Protein AF-A0A914PJL4-F1 (afdb_monomer_lite)

Foldseek 3Di:
DDDDDDDDDDDDDDDDDDDDDDPDDDDDDDDDDDDPPPVVVVVVVVVPVPPPPPPPPPPDDDDPPDPCVPVDDCVVDDPVVVCVVCVQQQADPVDRVPRPGHDPVVVVVCCVVVPDPDDDDDDDDDPVNVVVVVCPPPVNVVVVVVVVVVVVVVVVVVD

Sequence (159 aa):
MSTSSSSSTSLSKSSSTSSTSILSQISDKEKRIPEKSNKLKDFLLCHKNKTDNYEKDIEKQEAPGRNLRNEISEHKWDAKKIASKFKESGINVENPMESNGLSESEAKNLLQKNGKNELPKAKEMSDLELFLRQFLNLLWVLLLVADGLSFIGYLSDTR

pLDDT: mean 70.77, std 24.86, range [28.91, 96.31]

Organism: NCBI:txid227884

Structure (mmCIF, N/CA/C/O backbone):
data_AF-A0A914PJL4-F1
#
_entry.id   AF-A0A914PJL4-F1
#
loop_
_atom_site.group_PDB
_atom_site.id
_atom_site.type_symbol
_atom_site.label_atom_id
_atom_site.label_alt_id
_atom_site.label_comp_id
_atom_site.label_asym_id
_atom_site.label_entity_id
_atom_site.label_seq_id
_atom_site.pdbx_PDB_ins_code
_atom_site.Cartn_x
_atom_site.Cartn_y
_atom_site.Cartn_z
_atom_site.occupancy
_atom_site.B_iso_or_equiv
_atom_site.auth_seq_id
_atom_site.auth_comp_id
_atom_site.auth_asym_id
_atom_site.auth_atom_id
_atom_site.pdbx_PDB_model_num
ATOM 1 N N . MET A 1 1 ? -15.841 49.954 54.177 1.00 47.28 1 MET A N 1
ATOM 2 C CA . MET A 1 1 ? -15.902 48.778 53.282 1.00 47.28 1 MET A CA 1
ATOM 3 C C . MET A 1 1 ? -17.206 48.064 53.573 1.00 47.28 1 MET A C 1
ATOM 5 O O . MET A 1 1 ? -17.377 47.711 54.727 1.00 47.28 1 MET A O 1
ATOM 9 N N . SER A 1 2 ? -18.116 48.005 52.591 1.00 38.12 2 SER A N 1
ATOM 10 C CA . SER A 1 2 ? -19.234 47.048 52.434 1.00 38.12 2 SER A CA 1
ATOM 11 C C . SER A 1 2 ? -20.139 47.548 51.298 1.00 38.12 2 SER A C 1
ATOM 13 O O . SER A 1 2 ? -21.018 48.378 51.504 1.00 38.12 2 SER A O 1
ATOM 15 N N . THR A 1 3 ? -19.852 47.096 50.080 1.00 48.34 3 THR A N 1
ATOM 16 C CA . THR A 1 3 ? -20.658 47.255 48.854 1.00 48.34 3 THR A CA 1
ATOM 17 C C . THR A 1 3 ? -21.809 46.233 48.891 1.00 48.34 3 THR A C 1
ATOM 19 O O . THR A 1 3 ? -21.565 45.082 49.242 1.00 48.34 3 THR A O 1
ATOM 22 N N . SER A 1 4 ? -23.084 46.646 48.799 1.00 39.06 4 SER A N 1
ATOM 23 C CA . SER A 1 4 ? -23.966 46.585 47.601 1.00 39.06 4 SER A CA 1
ATOM 24 C C . SER A 1 4 ? -23.864 45.270 46.802 1.00 39.06 4 SER A C 1
ATOM 26 O O . SER A 1 4 ? -22.760 44.831 46.519 1.00 39.06 4 SER A O 1
ATOM 28 N N . SER A 1 5 ? -24.884 44.607 46.261 1.00 39.41 5 SER A N 1
ATOM 29 C CA . SER A 1 5 ? -26.339 44.757 46.132 1.00 39.41 5 SER A CA 1
ATOM 30 C C . SER A 1 5 ? -26.754 43.666 45.122 1.00 39.41 5 SER A C 1
ATOM 32 O O . SER A 1 5 ? -26.034 43.450 44.152 1.00 39.41 5 SER A O 1
ATOM 34 N N . SER A 1 6 ? -27.879 42.997 45.371 1.00 34.84 6 SER A N 1
ATOM 35 C CA . SER A 1 6 ? -28.925 42.542 44.430 1.00 34.84 6 SER A CA 1
ATOM 36 C C . SER A 1 6 ? -28.582 42.288 42.946 1.00 34.84 6 SER A C 1
ATOM 38 O O . SER A 1 6 ? -28.137 43.204 42.260 1.00 34.84 6 SER A O 1
ATOM 40 N N . SER A 1 7 ? -29.023 41.152 42.380 1.00 36.25 7 SER A N 1
ATOM 41 C CA . SER A 1 7 ? -30.123 41.121 41.382 1.00 36.25 7 SER A CA 1
ATOM 42 C C . SER A 1 7 ? -30.349 39.740 40.754 1.00 36.25 7 SER A C 1
ATOM 44 O O . SER A 1 7 ? -29.431 39.028 40.363 1.00 36.25 7 SER A O 1
ATOM 46 N N . SER A 1 8 ? -31.631 39.414 40.651 1.00 34.84 8 SER A N 1
ATOM 47 C CA . SER A 1 8 ? -32.280 38.243 40.068 1.00 34.84 8 SER A CA 1
ATOM 48 C C . SER A 1 8 ? -32.959 38.597 38.741 1.00 34.84 8 SER A C 1
ATOM 50 O O . SER A 1 8 ? -33.585 39.653 38.676 1.00 34.84 8 SER A O 1
ATOM 52 N N . THR A 1 9 ? -32.948 37.709 37.741 1.00 34.09 9 THR A N 1
ATOM 53 C CA . THR A 1 9 ? -33.954 37.574 36.644 1.00 34.09 9 THR A CA 1
ATOM 54 C C . THR A 1 9 ? -33.545 36.323 35.841 1.00 34.09 9 THR A C 1
ATOM 56 O O . THR A 1 9 ? -32.381 36.221 35.482 1.00 34.09 9 THR A O 1
ATOM 59 N N . SER A 1 10 ? -34.270 35.212 35.657 1.00 32.41 10 SER A N 1
ATOM 60 C CA . SER A 1 10 ? -35.662 34.895 35.281 1.00 32.41 10 SER A CA 1
ATOM 61 C C . SER A 1 10 ? -36.117 35.446 33.921 1.00 32.41 10 SER A C 1
ATOM 63 O O . SER A 1 10 ? -36.091 36.650 33.716 1.00 32.41 10 SER A O 1
ATOM 65 N N . LEU A 1 11 ? -36.539 34.518 33.039 1.00 33.62 11 LEU A N 1
ATOM 66 C CA . LEU A 1 11 ? -37.595 34.542 31.991 1.00 33.62 11 LEU A CA 1
ATOM 67 C C . LEU A 1 11 ? -37.149 33.727 30.750 1.00 33.62 11 LEU A C 1
ATOM 69 O O . LEU A 1 11 ? -36.128 34.023 30.148 1.00 33.62 11 LEU A O 1
ATOM 73 N N . SER A 1 12 ? -37.726 32.546 30.472 1.00 32.03 12 SER A N 1
ATOM 74 C CA . SER A 1 12 ? -39.035 32.243 29.828 1.00 32.03 12 SER A CA 1
ATOM 75 C C . SER A 1 12 ? -38.923 32.142 28.290 1.00 32.03 12 SER A C 1
ATOM 77 O O . SER A 1 12 ? -38.611 33.126 27.639 1.00 32.03 12 SER A O 1
ATOM 79 N N . LYS A 1 13 ? -39.002 30.929 27.715 1.00 30.06 13 LYS A N 1
ATOM 80 C CA . LYS A 1 13 ? -40.190 30.252 27.116 1.00 30.06 13 LYS A CA 1
ATOM 81 C C . LYS A 1 13 ? -40.589 30.735 25.710 1.00 30.06 13 LYS A C 1
ATOM 83 O O . LYS A 1 13 ? -40.900 31.905 25.546 1.00 30.06 13 LYS A O 1
ATOM 88 N N . SER A 1 14 ? -40.729 29.764 24.791 1.00 32.66 14 SER A N 1
ATOM 89 C CA . SER A 1 14 ? -41.782 29.559 23.752 1.00 32.66 14 SER A CA 1
ATOM 90 C C . SER A 1 14 ? -41.157 28.915 22.490 1.00 32.66 14 SER A C 1
ATOM 92 O O . SER A 1 14 ? -40.199 29.440 21.944 1.00 32.66 14 SER A O 1
ATOM 94 N N . SER A 1 15 ? -41.410 27.627 22.196 1.00 28.91 15 SER A N 1
ATOM 95 C CA . SER A 1 15 ? -42.505 27.067 21.359 1.00 28.91 15 SER A CA 1
ATOM 96 C C . SER A 1 15 ? -42.481 27.603 19.915 1.00 28.91 15 SER A C 1
ATOM 98 O O . SER A 1 15 ? -42.590 28.801 19.721 1.00 28.91 15 SER A O 1
ATOM 100 N N . SER A 1 16 ? -42.426 26.813 18.840 1.00 32.91 16 SER A N 1
ATOM 101 C CA . SER A 1 16 ? -43.393 25.769 18.489 1.00 32.91 16 SER A CA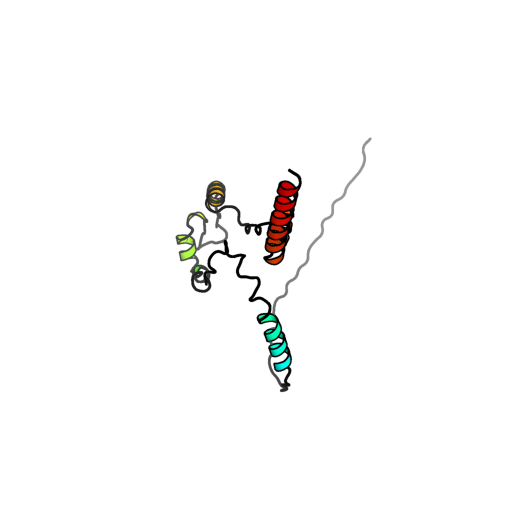 1
ATOM 102 C C . SER A 1 16 ? -43.032 25.099 17.144 1.00 32.91 16 SER A C 1
ATOM 104 O O . SER A 1 16 ? -42.509 25.728 16.233 1.00 32.91 16 SER A O 1
ATOM 106 N N . THR A 1 17 ? -43.311 23.796 17.094 1.00 30.03 17 THR A N 1
ATOM 107 C CA . THR A 1 17 ? -43.789 22.937 15.989 1.00 30.03 17 THR A CA 1
ATOM 108 C C . THR A 1 17 ? -44.067 23.547 14.602 1.00 30.03 17 THR A C 1
ATOM 110 O O . THR A 1 17 ? -44.810 24.521 14.511 1.00 30.03 17 THR A O 1
ATOM 113 N N . SER A 1 18 ? -43.698 22.838 13.520 1.00 29.16 18 SER A N 1
ATOM 114 C CA . SER A 1 18 ? -44.666 22.223 12.574 1.00 29.16 18 SER A CA 1
ATOM 115 C C . SER A 1 18 ? -43.994 21.482 11.410 1.00 29.16 18 SER A C 1
ATOM 117 O O . SER A 1 18 ? -42.928 21.850 10.928 1.00 29.16 18 SER A O 1
ATOM 119 N N . SER A 1 19 ? -44.662 20.413 10.991 1.00 32.16 19 SER A N 1
ATOM 120 C CA . SER A 1 19 ? -44.202 19.345 10.111 1.00 32.16 19 SER A CA 1
ATOM 121 C C . SER A 1 19 ? -44.732 19.478 8.675 1.00 32.16 19 SER A C 1
ATOM 123 O O . SER A 1 19 ? -45.813 20.012 8.458 1.00 32.16 19 SER A O 1
ATOM 125 N N . THR A 1 20 ? -44.041 18.788 7.756 1.00 33.03 20 THR A N 1
ATOM 126 C CA . THR A 1 20 ? -44.558 18.049 6.576 1.00 33.03 20 THR A CA 1
ATOM 127 C C . THR A 1 20 ? -45.148 18.763 5.348 1.00 33.03 20 THR A C 1
ATOM 129 O O . THR A 1 20 ? -45.939 19.690 5.430 1.00 33.03 20 THR A O 1
ATOM 132 N N . SER A 1 21 ? -44.873 18.110 4.207 1.00 32.16 21 SER A N 1
ATOM 133 C CA . SER A 1 21 ? -45.503 18.214 2.880 1.00 32.16 21 SER A CA 1
ATOM 134 C C . SER A 1 21 ? -44.972 19.342 1.993 1.00 32.16 21 SER A C 1
ATOM 136 O O . SER A 1 21 ? -45.266 20.492 2.272 1.00 32.16 21 SER A O 1
ATOM 138 N N . ILE A 1 22 ? -44.204 18.999 0.941 1.00 39.62 22 ILE A N 1
ATOM 139 C CA . ILE A 1 22 ? -44.590 19.150 -0.482 1.00 39.62 22 ILE A CA 1
ATOM 140 C C . ILE A 1 22 ? -43.778 18.121 -1.299 1.00 39.62 22 ILE A C 1
ATOM 142 O O . ILE A 1 22 ? -42.692 18.399 -1.800 1.00 39.62 22 ILE A O 1
ATOM 146 N N . LEU A 1 23 ? -44.316 16.905 -1.418 1.00 35.41 23 LEU A N 1
ATOM 147 C CA . LEU A 1 23 ? -44.009 15.966 -2.500 1.00 35.41 23 LEU A CA 1
ATOM 148 C C . LEU A 1 23 ? -45.307 15.775 -3.284 1.00 35.41 23 LEU A C 1
ATOM 150 O O . LEU A 1 23 ? -46.065 14.849 -3.026 1.00 35.41 23 LEU A O 1
ATOM 154 N N . SER A 1 24 ? -45.592 16.692 -4.198 1.00 39.53 24 SER A N 1
ATOM 155 C CA . SER A 1 24 ? -46.624 16.522 -5.221 1.00 39.53 24 SER A CA 1
ATOM 156 C C . SER A 1 24 ? -46.511 17.697 -6.174 1.00 39.53 24 SER A C 1
ATOM 158 O O . SER A 1 24 ? -46.985 18.762 -5.811 1.00 39.53 24 SER A O 1
ATOM 160 N N . GLN A 1 25 ? -45.841 17.520 -7.315 1.00 33.94 25 GLN A N 1
ATOM 161 C CA . GLN A 1 25 ? -46.183 18.092 -8.631 1.00 33.94 25 GLN A CA 1
ATOM 162 C C . GLN A 1 25 ? -45.277 17.418 -9.675 1.00 33.94 25 GLN A C 1
ATOM 164 O O . GLN A 1 25 ? -44.274 17.965 -10.122 1.00 33.94 25 GLN A O 1
ATOM 169 N N . ILE A 1 26 ? -45.618 16.174 -10.020 1.00 40.47 26 ILE A N 1
ATOM 170 C CA . ILE A 1 26 ? -45.222 15.551 -11.285 1.00 40.47 26 ILE A CA 1
ATOM 171 C C . ILE A 1 26 ? -46.516 15.404 -12.079 1.00 40.47 26 ILE A C 1
ATOM 173 O O . ILE A 1 26 ? -47.395 14.667 -11.645 1.00 40.47 26 ILE A O 1
ATOM 177 N N . SER A 1 27 ? -46.616 16.129 -13.193 1.00 29.55 27 SER A N 1
ATOM 178 C CA . SER A 1 27 ? -47.233 15.740 -14.474 1.00 29.55 27 SER A CA 1
ATOM 179 C C . SER A 1 27 ? -47.819 16.980 -15.148 1.00 29.55 27 SER A C 1
ATOM 181 O O . SER A 1 27 ? -48.837 17.496 -14.706 1.00 29.55 27 SER A O 1
ATOM 183 N N . ASP A 1 28 ? -47.152 17.485 -16.190 1.00 33.59 28 ASP A N 1
ATOM 184 C CA . ASP A 1 28 ? -47.731 17.530 -17.539 1.00 33.59 28 ASP A CA 1
ATOM 185 C C . ASP A 1 28 ? -46.847 18.304 -18.537 1.00 33.59 28 ASP A C 1
ATOM 187 O O . ASP A 1 28 ? -46.505 19.462 -18.333 1.00 33.59 28 ASP A O 1
ATOM 191 N N . LYS A 1 29 ? -46.580 17.624 -19.663 1.00 34.72 29 LYS A N 1
ATOM 192 C CA . LYS A 1 29 ? -46.343 18.139 -21.029 1.00 34.72 29 LYS A CA 1
ATOM 193 C C . LYS A 1 29 ? -45.074 18.955 -21.330 1.00 34.72 29 LYS A C 1
ATOM 195 O O . LYS A 1 29 ? -44.902 20.085 -20.909 1.00 34.72 29 LYS A O 1
ATOM 200 N N . GLU A 1 30 ? -44.244 18.391 -22.216 1.00 34.50 30 GLU A N 1
ATOM 201 C CA . GLU A 1 30 ? -44.073 18.854 -23.616 1.00 34.50 30 GLU A CA 1
ATOM 202 C C . GLU A 1 30 ? -42.657 18.508 -24.146 1.00 34.50 30 GLU A C 1
ATOM 204 O O . GLU A 1 30 ? -41.680 19.228 -23.978 1.00 34.50 30 GLU A O 1
ATOM 209 N N . LYS A 1 31 ? -42.553 17.344 -24.793 1.00 43.16 31 LYS A N 1
ATOM 210 C CA . LYS A 1 31 ? -41.946 17.127 -26.120 1.00 43.16 31 LYS A CA 1
ATOM 211 C C . LYS A 1 31 ? -40.940 18.194 -26.628 1.00 43.16 31 LYS A C 1
ATOM 213 O O . LYS A 1 31 ? -41.356 19.212 -27.160 1.00 43.16 31 LYS A O 1
ATOM 218 N N . ARG A 1 32 ? -39.637 17.869 -26.662 1.00 33.97 32 ARG A N 1
ATOM 219 C CA . ARG A 1 32 ? -38.716 18.150 -27.798 1.00 33.97 32 ARG A CA 1
ATOM 220 C C . ARG A 1 32 ? -37.326 17.548 -27.563 1.00 33.97 32 ARG A C 1
ATOM 222 O O . ARG A 1 32 ? -36.547 18.032 -26.753 1.00 33.97 32 ARG A O 1
ATOM 229 N N . ILE A 1 33 ? -36.997 16.541 -28.366 1.00 46.12 33 ILE A N 1
ATOM 230 C CA . ILE A 1 33 ? -35.616 16.173 -28.697 1.00 46.12 33 ILE A CA 1
ATOM 231 C C . ILE A 1 33 ? -35.131 17.181 -29.752 1.00 46.12 33 ILE A C 1
ATOM 233 O O . ILE A 1 33 ? -35.865 17.445 -30.708 1.00 46.12 33 ILE A O 1
ATOM 237 N N . PRO A 1 34 ? -33.931 17.761 -29.585 1.00 44.28 34 PRO A N 1
ATOM 238 C CA . PRO A 1 34 ? -32.978 17.695 -30.690 1.00 44.28 34 PRO A CA 1
ATOM 239 C C . PRO A 1 34 ? -31.546 17.368 -30.225 1.00 44.28 34 PRO A C 1
ATOM 241 O O . PRO A 1 34 ? -30.893 18.117 -29.503 1.00 44.28 34 PRO A O 1
ATOM 244 N N . GLU A 1 35 ? -31.069 16.206 -30.668 1.00 48.66 35 GLU A N 1
ATOM 245 C CA . GLU A 1 35 ? -29.885 16.095 -31.529 1.00 48.66 35 GLU A CA 1
ATOM 246 C C . GLU A 1 35 ? -28.639 16.935 -31.155 1.00 48.66 35 GLU A C 1
ATOM 248 O O . GLU A 1 35 ? -28.256 17.878 -31.841 1.00 48.66 35 GLU A O 1
ATOM 253 N N . LYS A 1 36 ? -27.937 16.549 -30.080 1.00 45.78 36 LYS A 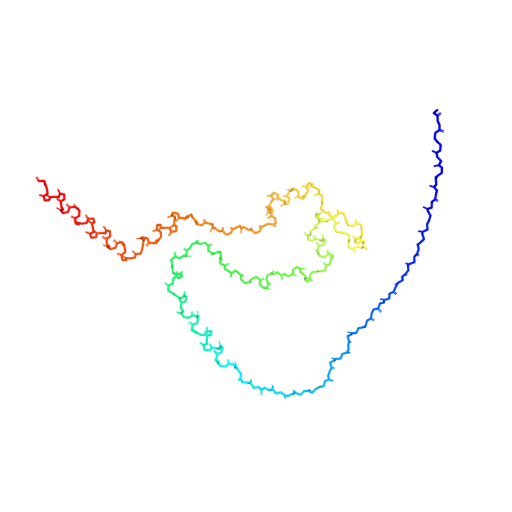N 1
ATOM 254 C CA . LYS A 1 36 ? -26.536 16.959 -29.816 1.00 45.78 36 LYS A CA 1
ATOM 255 C C . LYS A 1 36 ? -25.638 15.786 -29.386 1.00 45.78 36 LYS A C 1
ATOM 257 O O . LYS A 1 36 ? -24.680 15.963 -28.642 1.00 45.78 36 LYS A O 1
ATOM 262 N N . SER A 1 37 ? -25.953 14.564 -29.825 1.00 52.91 37 SER A N 1
ATOM 263 C CA . SER A 1 37 ? -25.292 13.339 -29.334 1.00 52.91 37 SER A CA 1
ATOM 264 C C . SER A 1 37 ? -24.003 12.965 -30.077 1.00 52.91 37 SER A C 1
ATOM 266 O O . SER A 1 37 ? -23.176 12.249 -29.519 1.00 52.91 37 SER A O 1
ATOM 268 N N . ASN A 1 38 ? -23.784 13.452 -31.301 1.00 53.41 38 ASN A N 1
ATOM 269 C CA . ASN A 1 38 ? -22.723 12.883 -32.145 1.00 53.41 38 ASN A CA 1
ATOM 270 C C . ASN A 1 38 ? -21.374 13.601 -31.978 1.00 53.41 38 ASN A C 1
ATOM 272 O O . ASN A 1 38 ? -20.341 12.952 -31.916 1.00 53.41 38 ASN A O 1
ATOM 276 N N . LYS A 1 39 ? -21.371 14.914 -31.719 1.00 52.25 39 LYS A N 1
ATOM 277 C CA . LYS A 1 39 ? -20.125 15.685 -31.539 1.00 52.25 39 LYS A CA 1
ATOM 278 C C . LYS A 1 39 ? -19.365 15.340 -30.249 1.00 52.25 39 LYS A C 1
ATOM 280 O O . LYS A 1 39 ? -18.155 15.513 -30.169 1.00 52.25 39 LYS A O 1
ATOM 285 N N . LEU A 1 40 ? -20.084 14.853 -29.237 1.00 53.62 40 LEU A N 1
ATOM 286 C CA . LEU A 1 40 ? -19.521 14.484 -27.935 1.00 53.62 40 LEU A CA 1
ATOM 287 C C . LEU A 1 40 ? -18.944 13.062 -27.954 1.00 53.62 40 LEU A C 1
ATOM 289 O O . LEU A 1 40 ? -17.941 12.801 -27.298 1.00 53.62 40 LEU A O 1
ATOM 293 N N . LYS A 1 41 ? -19.528 12.167 -28.762 1.00 55.69 41 LYS A N 1
ATOM 294 C CA . LYS A 1 41 ? -19.002 10.817 -29.003 1.00 55.69 41 LYS A CA 1
ATOM 295 C C . LYS A 1 41 ? -17.713 10.861 -29.823 1.00 55.69 41 LYS A C 1
ATOM 297 O O . LYS A 1 41 ? -16.757 10.189 -29.455 1.00 55.69 41 LYS A O 1
ATOM 302 N N . ASP A 1 42 ? -17.653 11.725 -30.834 1.00 57.91 42 ASP A N 1
ATOM 303 C CA . ASP A 1 42 ? -16.453 11.907 -31.662 1.00 57.91 42 ASP A CA 1
ATOM 304 C C . ASP A 1 42 ? -15.302 12.556 -30.870 1.00 57.91 42 ASP A C 1
ATOM 306 O O . ASP A 1 42 ? -14.137 12.192 -31.033 1.00 57.91 42 ASP A O 1
ATOM 310 N N . PHE A 1 43 ? -15.625 13.454 -29.931 1.00 55.19 43 PHE A N 1
ATOM 311 C CA . PHE A 1 43 ? -14.645 14.033 -29.007 1.00 55.19 43 PHE A CA 1
ATOM 312 C C . PHE A 1 43 ? -14.139 13.012 -27.970 1.00 55.19 43 PHE A C 1
ATOM 314 O O . PHE A 1 43 ? -12.942 12.954 -27.687 1.00 55.19 43 PHE A O 1
ATOM 321 N N . LEU A 1 44 ? -15.027 12.155 -27.449 1.00 56.00 44 LEU A N 1
ATOM 322 C CA . LEU A 1 44 ? -14.670 11.083 -26.510 1.00 56.00 44 LEU A CA 1
ATOM 323 C C . LEU A 1 44 ? -13.870 9.947 -27.164 1.00 56.00 44 LEU A C 1
ATOM 325 O O . LEU A 1 44 ? -13.096 9.286 -26.473 1.00 56.00 44 LEU A O 1
ATOM 329 N N . LEU A 1 45 ? -14.014 9.725 -28.473 1.00 51.66 45 LEU A N 1
ATOM 330 C CA . LEU A 1 45 ? -13.243 8.708 -29.191 1.00 51.66 45 LEU A CA 1
ATOM 331 C C . LEU A 1 45 ? -11.792 9.158 -29.445 1.00 51.66 45 LEU A C 1
ATOM 333 O O . LEU A 1 45 ? -10.875 8.343 -29.376 1.00 51.66 45 LEU A O 1
ATOM 337 N N . CYS A 1 46 ? -11.560 10.459 -29.654 1.00 47.53 46 CYS A N 1
ATOM 338 C CA . CYS A 1 46 ? -10.214 11.015 -29.849 1.00 47.53 46 CYS A CA 1
ATOM 339 C C . CYS A 1 46 ? -9.373 11.000 -28.558 1.00 47.53 46 CYS A C 1
ATOM 341 O O . CYS A 1 46 ? -8.158 10.810 -28.601 1.00 47.53 46 CYS A O 1
ATOM 343 N N . HIS A 1 47 ? -10.018 11.122 -27.394 1.00 43.38 47 HIS A N 1
ATOM 344 C CA . HIS A 1 47 ? -9.323 11.075 -26.106 1.00 43.38 47 HIS A CA 1
ATOM 345 C C . HIS A 1 47 ? -8.942 9.659 -25.649 1.00 43.38 47 HIS A C 1
ATOM 347 O O . HIS A 1 47 ? -8.129 9.527 -24.738 1.00 43.38 47 HIS A O 1
ATOM 353 N N . LYS A 1 48 ? -9.511 8.615 -26.268 1.00 42.94 48 LYS A N 1
ATOM 354 C CA . LYS A 1 48 ? -9.323 7.223 -25.837 1.00 42.94 48 LYS A CA 1
ATOM 355 C C . LYS A 1 48 ? -8.137 6.527 -26.505 1.00 42.94 48 LYS A C 1
ATOM 357 O O . LYS A 1 48 ? -7.524 5.679 -25.886 1.00 42.94 48 LYS A O 1
ATOM 362 N N . ASN A 1 49 ? -7.759 6.946 -27.713 1.00 41.47 49 ASN A N 1
ATOM 363 C CA . ASN A 1 49 ? -6.689 6.291 -28.481 1.00 41.47 49 ASN A CA 1
ATOM 364 C C . ASN A 1 49 ? -5.291 6.875 -28.213 1.00 41.47 49 ASN A C 1
ATOM 366 O O . ASN A 1 49 ? -4.307 6.431 -28.804 1.00 41.47 49 ASN A O 1
ATOM 370 N N . LYS A 1 50 ? -5.184 7.921 -27.379 1.00 38.84 50 LYS A N 1
ATOM 371 C CA . LYS A 1 50 ? -3.894 8.551 -27.067 1.00 38.84 50 LYS A CA 1
ATOM 372 C C . LYS A 1 50 ? -3.225 7.941 -25.838 1.00 38.84 50 LYS A C 1
ATOM 374 O O . LYS A 1 50 ? -2.022 8.081 -25.714 1.00 38.84 50 LYS A O 1
ATOM 379 N N . THR A 1 51 ? -3.951 7.236 -24.975 1.00 37.44 51 THR A N 1
ATOM 380 C CA . THR A 1 51 ? -3.425 6.662 -23.724 1.00 37.44 51 THR A CA 1
ATOM 381 C C . THR A 1 51 ? -2.791 5.278 -23.873 1.00 37.44 51 THR A C 1
ATOM 383 O O . THR A 1 51 ? -2.233 4.779 -22.911 1.00 37.44 51 THR A O 1
ATOM 386 N N . ASP A 1 52 ? -2.778 4.678 -25.064 1.00 43.19 52 ASP A N 1
ATOM 387 C CA . ASP A 1 52 ? -2.427 3.252 -25.195 1.00 43.19 52 ASP A CA 1
ATOM 388 C C . ASP A 1 52 ? -0.918 2.972 -25.364 1.00 43.19 52 ASP A C 1
ATOM 390 O O . ASP A 1 52 ? -0.506 1.816 -25.434 1.00 43.19 52 ASP A O 1
ATOM 394 N N . ASN A 1 53 ? -0.065 4.005 -25.439 1.00 40.47 53 ASN A N 1
ATOM 395 C CA . ASN A 1 53 ? 1.370 3.840 -25.741 1.00 40.47 53 ASN A CA 1
ATOM 396 C C . ASN A 1 53 ? 2.335 4.246 -24.612 1.00 40.47 53 ASN A C 1
ATOM 398 O O . ASN A 1 53 ? 3.545 4.146 -24.797 1.00 40.47 53 ASN A O 1
ATOM 402 N N . TYR A 1 54 ? 1.839 4.674 -23.447 1.00 43.50 54 TYR A N 1
ATOM 403 C CA . TYR A 1 54 ? 2.683 5.043 -22.290 1.00 43.50 54 TYR A CA 1
ATOM 404 C C . TYR A 1 54 ? 2.417 4.185 -21.044 1.00 43.50 54 TYR A C 1
ATOM 406 O O . TYR A 1 54 ? 3.092 4.347 -20.029 1.00 43.50 54 TYR A O 1
ATOM 414 N N . GLU A 1 55 ? 1.447 3.272 -21.113 1.00 44.69 55 GLU A N 1
ATOM 415 C CA . GLU A 1 55 ? 1.025 2.433 -19.984 1.00 44.69 55 GLU A CA 1
ATOM 416 C C . GLU A 1 55 ? 1.787 1.104 -19.881 1.00 44.69 55 GLU A C 1
ATOM 418 O O . GLU A 1 55 ? 1.597 0.367 -18.920 1.00 44.69 55 GLU A O 1
ATOM 423 N N . LYS A 1 56 ? 2.683 0.784 -20.824 1.00 42.06 56 LYS A N 1
ATOM 424 C CA . LYS A 1 56 ? 3.291 -0.556 -20.885 1.00 42.06 56 LYS A CA 1
ATOM 425 C C . LYS A 1 56 ? 4.474 -0.791 -19.935 1.00 42.06 56 LYS A C 1
ATOM 427 O O . LYS A 1 56 ? 4.818 -1.940 -19.693 1.00 42.06 56 LYS A O 1
ATOM 432 N N . ASP A 1 57 ? 5.032 0.264 -19.334 1.00 44.31 57 ASP A N 1
ATOM 433 C CA . ASP A 1 57 ? 6.241 0.164 -18.494 1.00 44.31 57 ASP A CA 1
ATOM 434 C C . ASP A 1 57 ? 6.016 0.559 -17.018 1.00 44.31 57 ASP A C 1
ATOM 436 O O . ASP A 1 57 ? 6.967 0.615 -16.238 1.00 44.31 57 ASP A O 1
ATOM 440 N N . ILE A 1 58 ? 4.768 0.827 -16.602 1.00 49.06 58 ILE A N 1
ATOM 441 C CA . ILE A 1 58 ? 4.385 0.997 -15.182 1.00 49.06 58 ILE A CA 1
ATOM 442 C C . ILE A 1 58 ? 3.595 -0.234 -14.720 1.00 49.06 58 ILE A C 1
ATOM 444 O O . ILE A 1 58 ? 2.582 -0.151 -14.041 1.00 49.06 58 ILE A O 1
ATOM 448 N N . GLU A 1 59 ? 4.055 -1.425 -15.088 1.00 52.88 59 GLU A N 1
ATOM 449 C CA . GLU A 1 59 ? 3.496 -2.669 -14.570 1.00 52.88 59 GLU A CA 1
ATOM 450 C C . GLU A 1 59 ? 4.351 -3.159 -13.396 1.00 52.88 59 GLU A C 1
ATOM 452 O O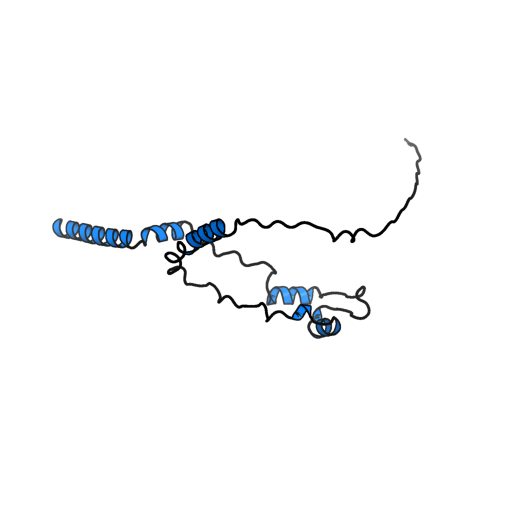 . GLU A 1 59 ? 5.179 -4.062 -13.514 1.00 52.88 59 GLU A O 1
ATOM 457 N N . LYS A 1 60 ? 4.170 -2.540 -12.222 1.00 48.56 60 LYS A N 1
ATOM 458 C CA . LYS A 1 60 ? 4.404 -3.246 -10.954 1.00 48.56 60 LYS A CA 1
ATOM 459 C C . LYS A 1 60 ? 3.665 -2.598 -9.784 1.00 48.56 60 LYS A C 1
ATOM 461 O O . LYS A 1 60 ? 4.106 -1.598 -9.227 1.00 48.56 60 LYS A O 1
ATOM 466 N N . GLN A 1 61 ? 2.618 -3.315 -9.367 1.00 42.44 61 GLN A N 1
ATOM 467 C CA . GLN A 1 61 ? 1.782 -3.154 -8.170 1.00 42.44 61 GLN A CA 1
ATOM 468 C C . GLN A 1 61 ? 0.527 -2.280 -8.294 1.00 42.44 61 GLN A C 1
ATOM 470 O O . GLN A 1 61 ? 0.206 -1.531 -7.378 1.00 42.44 61 GLN A O 1
ATOM 475 N N . GLU A 1 62 ? -0.268 -2.467 -9.344 1.00 52.47 62 GLU A N 1
ATOM 476 C CA . GLU A 1 62 ? -1.715 -2.315 -9.170 1.00 52.47 62 GLU A CA 1
ATOM 477 C C . GLU A 1 62 ? -2.286 -3.679 -8.778 1.00 52.47 62 GLU A C 1
ATOM 479 O O . GLU A 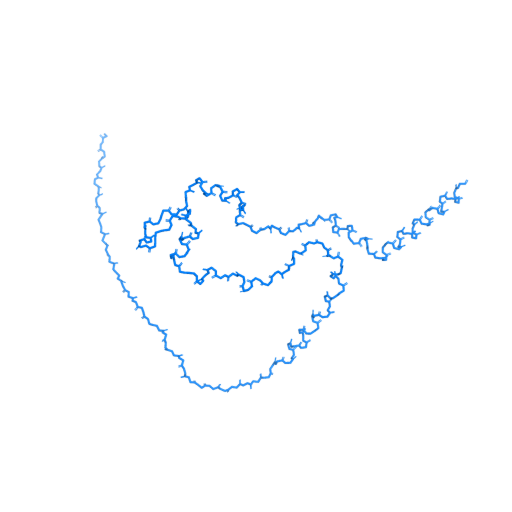1 62 ? -2.144 -4.670 -9.496 1.00 52.47 62 GLU A O 1
ATOM 484 N N . ALA A 1 63 ? -2.855 -3.764 -7.572 1.00 57.72 63 ALA A N 1
ATOM 485 C CA . ALA A 1 63 ? -3.577 -4.954 -7.146 1.00 57.72 63 ALA A CA 1
ATOM 486 C C . ALA A 1 63 ? -4.684 -5.247 -8.176 1.00 57.72 63 ALA A C 1
ATOM 488 O O . ALA A 1 63 ? -5.353 -4.305 -8.606 1.00 57.72 63 ALA A O 1
ATOM 489 N N . PRO A 1 64 ? -4.905 -6.516 -8.574 1.00 58.12 64 PRO A N 1
ATOM 490 C CA . PRO A 1 64 ? -5.906 -6.847 -9.580 1.00 58.12 64 PRO A CA 1
ATOM 491 C C . PRO A 1 64 ? -7.252 -6.265 -9.150 1.00 58.12 64 PRO A C 1
ATOM 493 O O . PRO A 1 64 ? -7.746 -6.576 -8.061 1.00 58.12 64 PRO A O 1
ATOM 496 N N . GLY A 1 65 ? -7.816 -5.389 -9.984 1.00 59.53 65 GLY A N 1
ATOM 497 C CA . GLY A 1 65 ? -9.092 -4.731 -9.732 1.00 59.53 65 GLY A CA 1
ATOM 498 C C . GLY A 1 65 ? -10.199 -5.769 -9.580 1.00 59.53 65 GLY A C 1
ATOM 499 O O . GLY A 1 65 ? -10.766 -6.248 -10.560 1.00 59.53 65 GLY A O 1
ATOM 500 N N . ARG A 1 66 ? -10.489 -6.163 -8.338 1.00 71.38 66 ARG A N 1
ATOM 501 C CA . ARG A 1 66 ? -11.568 -7.102 -8.032 1.00 71.38 66 ARG A CA 1
ATOM 502 C C . ARG A 1 66 ? -12.899 -6.399 -8.277 1.00 71.38 66 ARG A C 1
ATOM 504 O O . ARG A 1 66 ? -13.144 -5.312 -7.760 1.00 71.38 66 ARG A O 1
ATOM 511 N N . ASN A 1 67 ? -13.786 -7.027 -9.044 1.00 74.44 67 ASN A N 1
ATOM 512 C CA . ASN A 1 67 ? -15.162 -6.560 -9.198 1.00 74.44 67 ASN A CA 1
ATOM 513 C C . ASN A 1 67 ? -15.963 -6.877 -7.919 1.00 74.44 67 ASN A C 1
ATOM 515 O O . ASN A 1 67 ? -16.678 -7.872 -7.851 1.00 74.44 67 ASN A O 1
ATOM 519 N N . LEU A 1 68 ? -15.853 -6.014 -6.904 1.00 78.38 68 LEU A N 1
ATOM 520 C CA . LEU A 1 68 ? -16.441 -6.202 -5.563 1.00 78.38 68 LEU A CA 1
ATOM 521 C C . LEU A 1 68 ? -17.972 -6.032 -5.505 1.00 78.38 68 LEU A C 1
ATOM 523 O O . LEU A 1 68 ? -18.581 -6.224 -4.454 1.00 78.38 68 LEU A O 1
ATOM 527 N N . ARG A 1 69 ? -18.619 -5.672 -6.623 1.00 76.69 69 ARG A N 1
ATOM 528 C CA . ARG A 1 69 ? -20.043 -5.287 -6.662 1.00 76.69 69 ARG A CA 1
ATOM 529 C C . ARG A 1 69 ? -20.989 -6.368 -6.128 1.00 76.69 69 ARG A C 1
ATOM 531 O O . ARG A 1 69 ? -22.034 -6.033 -5.581 1.00 76.69 69 ARG A O 1
ATOM 538 N N . ASN A 1 70 ? -20.621 -7.638 -6.280 1.00 76.38 70 ASN A N 1
ATOM 539 C CA . ASN A 1 70 ? -21.443 -8.769 -5.847 1.00 76.38 70 ASN A CA 1
ATOM 540 C C . ASN A 1 70 ? -20.949 -9.412 -4.539 1.00 76.38 70 ASN A C 1
ATOM 542 O O . ASN A 1 70 ? -21.640 -10.270 -3.999 1.00 76.38 70 ASN A O 1
ATOM 546 N N . GLU A 1 71 ? -19.777 -9.015 -4.037 1.00 82.38 71 GLU A N 1
ATOM 547 C CA . GLU A 1 71 ? -19.136 -9.629 -2.864 1.00 82.38 71 GLU A CA 1
ATOM 548 C C . GLU A 1 71 ? -19.589 -8.966 -1.548 1.00 82.38 71 GLU A C 1
ATOM 550 O O . GLU A 1 71 ? -19.689 -9.629 -0.520 1.00 82.38 71 GLU A O 1
ATOM 555 N N . ILE A 1 72 ? -19.964 -7.682 -1.592 1.00 86.25 72 ILE A N 1
ATOM 556 C CA . ILE A 1 72 ? -20.401 -6.899 -0.425 1.00 86.25 72 ILE A CA 1
ATOM 557 C C . ILE A 1 72 ? -21.930 -7.006 -0.276 1.00 86.25 72 ILE A C 1
ATOM 559 O O . ILE A 1 72 ? -22.694 -6.432 -1.058 1.00 86.25 72 ILE A O 1
ATOM 563 N N . SER A 1 73 ? -22.399 -7.749 0.731 1.00 90.56 73 SER A N 1
ATOM 564 C CA . SER A 1 73 ? -23.828 -8.074 0.937 1.00 90.56 73 SER A CA 1
ATOM 565 C C . SER A 1 73 ? -24.358 -7.768 2.343 1.00 90.56 73 SER A C 1
ATOM 567 O O . SER A 1 73 ? -25.540 -7.979 2.621 1.00 90.56 73 SER A O 1
ATOM 569 N N . GLU A 1 74 ? -23.510 -7.239 3.222 1.00 87.56 74 GLU A N 1
ATOM 570 C CA . GLU A 1 74 ? -23.763 -7.021 4.650 1.00 87.56 74 GLU A CA 1
ATOM 571 C C . GLU A 1 74 ? -24.926 -6.056 4.898 1.00 87.56 74 GLU A C 1
ATOM 573 O O . GLU A 1 74 ? -25.700 -6.240 5.830 1.00 87.56 74 GLU A O 1
ATOM 578 N N . HIS A 1 75 ? -25.108 -5.073 4.015 1.00 89.88 75 HIS A N 1
ATOM 579 C CA . HIS A 1 75 ? -26.208 -4.106 4.077 1.00 89.88 75 HIS A CA 1
ATOM 580 C C . HIS A 1 75 ? -27.603 -4.742 3.936 1.00 89.88 75 HIS A C 1
ATOM 582 O O . HIS A 1 75 ? -28.599 -4.095 4.242 1.00 89.88 75 HIS A O 1
ATOM 588 N N . LYS A 1 76 ? -27.697 -5.992 3.458 1.00 91.75 76 LYS A N 1
ATOM 589 C CA . LYS A 1 76 ? -28.962 -6.741 3.344 1.00 91.75 76 LYS A CA 1
ATOM 590 C C . LYS A 1 76 ? -29.270 -7.581 4.584 1.00 91.75 76 LYS A C 1
ATOM 592 O O . LYS A 1 76 ? -30.266 -8.302 4.594 1.00 91.75 76 LYS A O 1
ATOM 597 N N . TRP A 1 77 ? -28.384 -7.601 5.578 1.00 92.75 77 TRP A N 1
ATOM 598 C CA . TRP A 1 77 ? -28.557 -8.437 6.761 1.00 92.75 77 TRP A CA 1
ATOM 599 C C . TRP A 1 77 ? -29.472 -7.778 7.787 1.00 92.75 77 TRP A C 1
ATOM 601 O O . TRP A 1 77 ? -29.452 -6.569 7.979 1.00 92.75 77 TRP A O 1
ATOM 611 N N . ASP A 1 78 ? -30.244 -8.616 8.474 1.00 94.25 78 ASP A N 1
ATOM 612 C CA . ASP A 1 78 ? -31.082 -8.202 9.594 1.00 94.25 78 ASP A CA 1
ATOM 613 C C . ASP A 1 78 ? -30.242 -7.915 10.853 1.00 94.25 78 ASP A C 1
ATOM 615 O O . ASP A 1 78 ? -29.162 -8.492 11.044 1.00 94.25 78 ASP A O 1
ATOM 619 N N . ALA A 1 79 ? -30.756 -7.074 11.753 1.00 90.94 79 ALA A N 1
ATOM 620 C CA . ALA A 1 79 ? -30.056 -6.629 12.959 1.00 90.94 79 ALA A CA 1
ATOM 621 C C . ALA A 1 79 ? -29.629 -7.801 13.862 1.00 90.94 79 ALA A C 1
ATOM 623 O O . ALA A 1 79 ? -28.514 -7.814 14.388 1.00 90.94 79 ALA A O 1
ATOM 624 N N . LYS A 1 80 ? -30.455 -8.853 13.960 1.00 93.19 80 LYS A N 1
ATOM 625 C CA . LYS A 1 80 ? -30.130 -10.088 14.703 1.00 93.19 80 LYS A CA 1
ATOM 626 C C . LYS A 1 80 ? -28.915 -10.814 14.127 1.00 93.19 80 LYS A C 1
ATOM 628 O O . LYS A 1 80 ? -28.071 -11.331 14.864 1.00 93.19 80 LYS A O 1
ATOM 633 N N . LYS A 1 81 ? -28.805 -10.840 12.797 1.00 93.81 81 LYS A N 1
ATOM 634 C CA . LYS A 1 81 ? -27.684 -11.469 12.091 1.00 93.81 81 LYS A CA 1
ATOM 635 C C . LYS A 1 81 ? -26.405 -10.651 12.257 1.00 93.81 81 LYS A C 1
ATOM 637 O O . LYS A 1 81 ? -25.344 -11.238 12.465 1.00 93.81 81 LYS A O 1
ATOM 642 N N . ILE A 1 82 ? -26.509 -9.323 12.221 1.00 92.44 82 ILE A N 1
ATOM 643 C CA . ILE A 1 82 ? -25.386 -8.410 12.478 1.00 92.44 82 ILE A CA 1
ATOM 644 C C . ILE A 1 82 ? -24.869 -8.604 13.908 1.00 92.44 82 ILE A C 1
ATOM 646 O O . ILE A 1 82 ? -23.680 -8.864 14.079 1.00 92.44 82 ILE A O 1
ATOM 650 N N . ALA A 1 83 ? -25.752 -8.604 14.910 1.00 91.81 83 ALA A N 1
ATOM 651 C CA . ALA A 1 83 ? -25.382 -8.849 16.307 1.00 91.81 83 ALA A CA 1
ATOM 652 C C . ALA A 1 83 ? -24.710 -10.223 16.501 1.00 91.81 83 ALA A C 1
ATOM 654 O O . ALA A 1 83 ? -23.718 -10.354 17.213 1.00 91.81 83 ALA A O 1
ATOM 655 N N . SER A 1 84 ? -25.195 -11.248 15.793 1.00 92.25 84 SER A N 1
ATOM 656 C CA . SER A 1 84 ? -24.600 -12.591 15.830 1.00 92.25 84 SER A CA 1
ATOM 657 C C . SER A 1 84 ? -23.207 -12.648 15.193 1.00 92.25 84 SER A C 1
ATOM 659 O O . SER A 1 84 ? -22.349 -13.402 15.659 1.00 92.25 84 SER A O 1
ATOM 661 N N . LYS A 1 85 ? -22.979 -11.879 14.117 1.00 93.62 85 LYS A N 1
ATOM 662 C CA . LYS A 1 85 ? -21.692 -11.812 13.411 1.00 93.62 85 LYS A CA 1
ATOM 663 C C . LYS A 1 85 ? -20.661 -10.979 14.177 1.00 93.62 85 LYS A C 1
ATOM 665 O O . LYS A 1 85 ? -19.496 -11.366 14.204 1.00 93.62 85 LYS A O 1
ATOM 670 N N . PHE A 1 86 ? -21.085 -9.877 14.793 1.00 91.50 86 PHE A N 1
ATOM 671 C CA . PHE A 1 86 ? -20.234 -8.908 15.488 1.00 91.50 86 PHE A CA 1
ATOM 672 C C . PHE A 1 86 ? -20.548 -8.878 16.988 1.00 91.50 86 PHE A C 1
ATOM 674 O O . PHE A 1 86 ? -21.000 -7.869 17.521 1.00 91.50 86 PHE A O 1
ATOM 681 N N . LYS A 1 87 ? -20.301 -9.989 17.684 1.00 89.38 87 LYS A N 1
ATOM 682 C CA . LYS A 1 87 ? -20.642 -10.138 19.113 1.00 89.38 87 LYS A CA 1
ATOM 683 C C . LYS A 1 87 ? -19.947 -9.113 20.017 1.00 89.38 87 LYS A C 1
ATOM 685 O O . LYS A 1 87 ? -20.538 -8.653 20.983 1.00 89.38 87 LYS A O 1
ATOM 690 N N . GLU A 1 88 ? -18.723 -8.736 19.659 1.00 89.25 88 GLU A N 1
ATOM 691 C CA . GLU A 1 88 ? -17.883 -7.764 20.377 1.00 89.25 88 GLU A CA 1
ATOM 692 C C . GLU A 1 88 ? -18.473 -6.342 20.343 1.00 89.25 88 GLU A C 1
ATOM 694 O O . GLU A 1 88 ? -18.226 -5.532 21.222 1.00 89.25 88 GLU A O 1
ATOM 699 N N . SER A 1 89 ? -19.321 -6.023 19.358 1.00 87.25 89 SER A N 1
ATOM 700 C CA . SER A 1 89 ? -19.872 -4.668 19.196 1.00 87.25 89 SER A CA 1
ATOM 701 C C . SER A 1 89 ? -20.941 -4.274 20.226 1.00 87.25 89 SER A C 1
ATOM 703 O O . SER A 1 89 ? -21.416 -3.140 20.191 1.00 87.25 89 SER A O 1
ATOM 705 N N . GLY A 1 90 ? -21.347 -5.188 21.118 1.00 89.94 90 GLY A N 1
ATOM 706 C CA . GLY A 1 90 ? -22.278 -4.880 22.209 1.00 89.94 90 GLY A CA 1
ATOM 707 C C . GLY A 1 90 ? -23.673 -4.430 21.751 1.00 89.94 90 GLY A C 1
ATOM 708 O O . GLY A 1 90 ? -24.326 -3.659 22.455 1.00 89.94 90 GLY A O 1
ATOM 709 N N . ILE A 1 91 ? -24.119 -4.869 20.567 1.00 91.62 91 ILE A N 1
ATOM 710 C CA . ILE A 1 91 ? -25.414 -4.489 19.980 1.00 91.62 91 ILE A CA 1
ATOM 711 C C . ILE A 1 91 ? -26.562 -5.163 20.738 1.00 91.62 91 ILE A C 1
ATOM 713 O O . ILE A 1 91 ? -26.662 -6.392 20.765 1.00 91.62 91 ILE A O 1
ATOM 717 N N . ASN A 1 92 ? -27.479 -4.353 21.265 1.00 92.44 92 ASN A N 1
ATOM 718 C CA . ASN A 1 92 ? -28.758 -4.811 21.793 1.00 92.44 92 ASN A CA 1
ATOM 719 C C . ASN A 1 92 ? -29.863 -4.565 20.751 1.00 92.44 92 ASN A C 1
ATOM 721 O O . ASN A 1 92 ? -30.189 -3.424 20.430 1.00 92.44 92 ASN A O 1
ATOM 725 N N . VAL A 1 93 ? -30.421 -5.648 20.197 1.00 91.19 93 VAL A N 1
ATOM 726 C CA . VAL A 1 93 ? -31.444 -5.582 19.134 1.00 91.19 93 VAL A CA 1
ATOM 727 C C . VAL A 1 93 ? -32.807 -5.149 19.676 1.00 91.19 93 VAL A C 1
ATOM 729 O O . VAL A 1 93 ? -33.556 -4.483 18.968 1.00 91.19 93 VAL A O 1
ATOM 732 N N . GLU A 1 94 ? -33.125 -5.514 20.919 1.00 92.31 94 GLU A N 1
ATOM 733 C CA . GLU A 1 94 ? -34.429 -5.233 21.529 1.00 92.31 94 GLU A CA 1
ATOM 734 C C . GLU A 1 94 ? -34.502 -3.788 22.043 1.00 92.31 94 GLU A C 1
ATOM 736 O O . GLU A 1 94 ? -35.532 -3.130 21.909 1.00 92.31 94 GLU A O 1
ATOM 741 N N . ASN A 1 95 ? -33.391 -3.269 22.583 1.00 91.88 95 ASN A N 1
ATOM 742 C CA . ASN A 1 95 ? -33.277 -1.875 23.003 1.00 91.88 95 ASN A CA 1
ATOM 743 C C . ASN A 1 95 ? -31.988 -1.225 22.467 1.00 91.88 95 ASN A C 1
ATOM 745 O O . ASN A 1 95 ? -30.935 -1.310 23.107 1.00 91.88 95 ASN A O 1
ATOM 749 N N . PRO A 1 96 ? -32.045 -0.523 21.321 1.00 89.12 96 PRO A N 1
ATOM 750 C CA . PRO A 1 96 ? -30.858 0.071 20.715 1.00 89.12 96 PRO A CA 1
ATOM 751 C C . PRO A 1 96 ? -30.245 1.196 21.562 1.00 89.12 96 PRO A C 1
ATOM 753 O O . PRO A 1 96 ? -29.050 1.451 21.434 1.00 89.12 96 PRO A O 1
ATOM 756 N N . MET A 1 97 ? -31.019 1.846 22.443 1.00 90.12 97 MET A N 1
ATOM 757 C CA . MET A 1 97 ? -30.528 2.932 23.306 1.00 90.12 97 MET A CA 1
ATOM 758 C C . MET A 1 97 ? -29.582 2.443 24.411 1.00 90.12 97 MET A C 1
ATOM 760 O O . MET A 1 97 ? -28.783 3.224 24.913 1.00 90.12 97 MET A O 1
ATOM 764 N N . GLU A 1 98 ? -29.648 1.160 24.765 1.00 91.62 98 GLU A N 1
ATOM 765 C CA . GLU A 1 98 ? -28.789 0.527 25.777 1.00 91.62 98 GLU A CA 1
ATOM 766 C C . GLU A 1 98 ? -27.587 -0.208 25.163 1.00 91.62 98 GLU A C 1
ATOM 768 O O . GLU A 1 98 ? -26.902 -0.976 25.838 1.00 91.62 98 GLU A O 1
ATOM 773 N N . SER A 1 99 ? -27.323 -0.017 23.868 1.00 90.94 99 SER A N 1
ATOM 774 C CA . SER A 1 99 ? -26.159 -0.628 23.223 1.00 90.94 99 SER A CA 1
ATOM 775 C C . SER A 1 99 ? -24.875 0.052 23.700 1.00 90.94 99 SER A C 1
ATOM 777 O O . SER A 1 99 ? -24.682 1.247 23.495 1.00 90.94 99 SER A O 1
ATOM 779 N N . ASN A 1 100 ? -23.978 -0.724 24.311 1.00 89.81 100 ASN A N 1
ATOM 780 C CA . ASN A 1 100 ? -22.752 -0.207 24.935 1.00 89.81 100 ASN A CA 1
ATOM 781 C C . ASN A 1 100 ? -21.596 0.008 23.943 1.00 89.81 100 ASN A C 1
ATOM 783 O O . ASN A 1 100 ? -20.591 0.624 24.292 1.00 89.81 100 ASN A O 1
ATOM 787 N N . GLY A 1 101 ? -21.730 -0.484 22.709 1.00 90.81 101 GLY A N 1
ATOM 788 C CA . GLY A 1 101 ? -20.668 -0.417 21.711 1.00 90.81 101 GLY A CA 1
ATOM 789 C C . GLY A 1 101 ? -19.480 -1.322 22.052 1.00 90.81 101 GLY A C 1
ATOM 790 O O . GLY A 1 101 ? -19.602 -2.288 22.802 1.00 90.81 101 GLY A O 1
ATOM 791 N N . LEU A 1 102 ? -18.326 -1.001 21.464 1.00 92.75 102 LEU A N 1
ATOM 792 C CA . LEU A 1 102 ? -17.087 -1.757 21.633 1.00 92.75 102 LEU A CA 1
ATOM 793 C C . LEU A 1 102 ? -16.326 -1.301 22.886 1.00 92.75 102 LEU A C 1
ATOM 795 O O . LEU A 1 102 ? -16.173 -0.099 23.118 1.00 92.75 102 LEU A O 1
ATOM 799 N N . SER A 1 103 ? -15.785 -2.250 23.651 1.00 94.00 103 SER A N 1
ATOM 800 C CA . SER A 1 103 ? -14.907 -1.946 24.788 1.00 94.00 103 SER A CA 1
ATOM 801 C C . SER A 1 103 ? -13.596 -1.290 24.334 1.00 94.00 103 SER A C 1
ATOM 803 O O . SER A 1 103 ? -13.080 -1.583 23.257 1.00 94.00 103 SER A O 1
ATOM 805 N N . GLU A 1 104 ? -12.989 -0.450 25.178 1.00 94.12 104 GLU A N 1
ATOM 806 C CA . GLU A 1 104 ? -11.704 0.197 24.877 1.00 94.12 104 GLU A CA 1
ATOM 807 C C . GLU A 1 104 ? -10.580 -0.825 24.612 1.00 94.12 104 GLU A C 1
ATOM 809 O O . GLU A 1 104 ? -9.731 -0.620 23.741 1.00 94.12 104 GLU A O 1
ATOM 814 N N . SER A 1 105 ? -10.576 -1.951 25.334 1.00 94.62 105 SER A N 1
ATOM 815 C CA . SER A 1 105 ? -9.592 -3.023 25.138 1.00 94.62 105 SER A CA 1
ATOM 816 C C . SER A 1 105 ? -9.764 -3.719 23.785 1.00 94.62 105 SER A C 1
ATOM 818 O O . SER A 1 105 ? -8.785 -3.963 23.079 1.00 94.62 105 SER A O 1
ATOM 820 N N . GLU A 1 106 ? -11.006 -3.992 23.393 1.00 93.19 106 GLU A N 1
ATOM 821 C CA . GLU A 1 106 ? -11.338 -4.613 22.110 1.00 93.19 106 GLU A CA 1
ATOM 822 C C . GLU A 1 106 ? -11.084 -3.652 20.948 1.00 93.19 106 GLU A C 1
ATOM 824 O O . GLU A 1 106 ? -10.508 -4.050 19.937 1.00 93.19 106 GLU A O 1
ATOM 829 N N . ALA A 1 107 ? -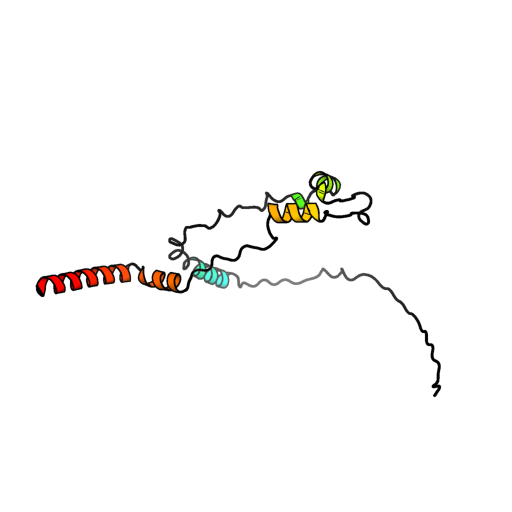11.395 -2.366 21.117 1.00 94.31 107 ALA A N 1
ATOM 830 C CA . ALA A 1 107 ? -11.075 -1.327 20.146 1.00 94.31 107 ALA A CA 1
ATOM 831 C C . ALA A 1 107 ? -9.567 -1.248 19.876 1.00 94.31 107 ALA A C 1
ATOM 833 O O . ALA A 1 107 ? -9.151 -1.189 18.717 1.00 94.31 107 ALA A O 1
ATOM 834 N N . LYS A 1 108 ? -8.734 -1.320 20.925 1.00 95.81 108 LYS A N 1
ATOM 835 C CA . LYS A 1 108 ? -7.269 -1.379 20.784 1.00 95.81 108 LYS A CA 1
ATOM 836 C C . LYS A 1 108 ? -6.819 -2.644 20.052 1.00 95.81 108 LYS A C 1
ATOM 838 O O . LYS A 1 108 ? -5.969 -2.548 19.167 1.00 95.81 108 LYS A O 1
ATOM 843 N N . ASN A 1 109 ? -7.412 -3.799 20.357 1.00 95.62 109 ASN A N 1
ATOM 844 C CA . ASN A 1 109 ? -7.109 -5.052 19.660 1.00 95.62 109 ASN A CA 1
ATOM 845 C C . ASN A 1 109 ? -7.481 -4.990 18.169 1.00 95.62 109 ASN A C 1
ATOM 847 O O . ASN A 1 109 ? -6.686 -5.394 17.319 1.00 95.62 109 ASN A O 1
ATOM 851 N N . LEU A 1 110 ? -8.651 -4.442 17.824 1.00 94.12 110 LEU A N 1
ATOM 852 C CA . LEU A 1 110 ? -9.068 -4.269 16.430 1.00 94.12 110 LEU A CA 1
ATOM 853 C C . LEU A 1 110 ? -8.198 -3.252 15.690 1.00 94.12 110 LEU A C 1
ATOM 855 O O . LEU A 1 110 ? -7.873 -3.481 14.527 1.00 94.12 110 LEU A O 1
ATOM 859 N N . LEU A 1 111 ? -7.777 -2.174 16.355 1.00 95.38 111 LEU A N 1
ATOM 860 C CA . LEU A 1 111 ? -6.870 -1.184 15.776 1.00 95.38 111 LEU A CA 1
ATOM 861 C C . LEU A 1 111 ? -5.495 -1.790 15.467 1.00 95.38 111 LEU A C 1
ATOM 863 O O . LEU A 1 111 ? -4.928 -1.516 14.412 1.00 95.38 111 LEU A O 1
ATOM 867 N N . GLN A 1 112 ? -4.970 -2.640 16.355 1.00 95.81 112 GLN A N 1
ATOM 868 C CA . GLN A 1 112 ? -3.717 -3.362 16.112 1.00 95.81 112 GLN A CA 1
ATOM 869 C C . GLN A 1 112 ? -3.854 -4.392 14.984 1.00 95.81 112 GLN A C 1
ATOM 871 O O . GLN A 1 112 ? -2.929 -4.559 14.194 1.00 95.81 112 GLN A O 1
ATOM 876 N N . LYS A 1 113 ? -5.005 -5.068 14.890 1.00 95.38 113 LYS A N 1
ATOM 877 C CA . LYS A 1 113 ? -5.247 -6.126 13.899 1.00 95.38 113 LYS A CA 1
ATOM 878 C C . LYS A 1 113 ? -5.534 -5.594 12.494 1.00 95.38 113 LYS A C 1
ATOM 880 O O . LYS A 1 113 ? -5.003 -6.126 11.525 1.00 95.38 113 LYS A O 1
ATOM 885 N N . ASN A 1 114 ? -6.402 -4.593 12.381 1.00 94.31 114 ASN A N 1
ATOM 886 C CA . ASN A 1 114 ? -6.901 -4.093 11.096 1.00 94.31 114 ASN A CA 1
ATOM 887 C C . ASN A 1 114 ? -6.168 -2.829 10.631 1.00 94.31 114 ASN A C 1
ATOM 889 O O . ASN A 1 114 ? -6.294 -2.441 9.473 1.00 94.31 114 ASN A O 1
ATOM 893 N N . GLY A 1 115 ? -5.402 -2.194 11.519 1.00 94.94 115 GLY A N 1
ATOM 894 C CA . GLY A 1 115 ? -4.775 -0.911 11.254 1.00 94.94 115 GLY A CA 1
ATOM 895 C C . GLY A 1 115 ? -5.752 0.257 11.378 1.00 94.94 115 GLY A C 1
ATOM 896 O O . GLY A 1 115 ? -6.905 0.124 11.795 1.00 94.94 115 GLY A O 1
ATOM 897 N N . LYS A 1 116 ? -5.253 1.445 11.039 1.00 95.00 116 LYS A N 1
ATOM 898 C CA . LYS A 1 116 ? -6.038 2.679 11.050 1.00 95.00 116 LYS A CA 1
ATOM 899 C C . LYS A 1 116 ? -7.016 2.688 9.877 1.00 95.00 116 LYS A C 1
ATOM 901 O O . LYS A 1 116 ? -6.689 2.224 8.790 1.00 95.00 116 LYS A O 1
ATOM 906 N N . ASN A 1 117 ? -8.192 3.277 10.086 1.00 95.44 117 ASN A N 1
ATOM 907 C CA . ASN A 1 117 ? -9.174 3.505 9.024 1.00 95.44 117 ASN A CA 1
ATOM 908 C C . ASN A 1 117 ? -8.769 4.709 8.154 1.00 95.44 117 ASN A C 1
ATOM 910 O O . ASN A 1 117 ? -9.467 5.721 8.102 1.00 95.44 117 ASN A O 1
ATOM 914 N N . GLU A 1 118 ? -7.598 4.623 7.531 1.00 93.62 118 GLU A N 1
ATOM 915 C CA . GLU A 1 118 ? -7.072 5.617 6.603 1.00 93.62 118 GLU A CA 1
ATOM 916 C C . GLU A 1 118 ? -6.648 4.919 5.313 1.00 93.62 118 GLU A C 1
ATOM 918 O O . GLU A 1 118 ? -6.067 3.832 5.335 1.00 93.62 118 GLU A O 1
ATOM 923 N N . LEU A 1 119 ? -6.979 5.524 4.172 1.00 90.56 119 LEU A N 1
ATOM 924 C CA . LEU A 1 119 ? -6.521 5.002 2.892 1.00 90.56 119 LEU A CA 1
ATOM 925 C C . LEU A 1 119 ? -4.997 5.161 2.819 1.00 90.56 119 LEU A C 1
ATOM 927 O O . LEU A 1 119 ? -4.485 6.224 3.189 1.00 90.56 119 LEU A O 1
ATOM 931 N N . PRO A 1 120 ? -4.264 4.142 2.335 1.00 89.31 120 PRO A N 1
ATOM 932 C CA . PRO A 1 120 ? -2.835 4.282 2.135 1.00 89.31 120 PRO A CA 1
ATOM 933 C C . PRO A 1 120 ? -2.588 5.425 1.151 1.00 89.31 120 PRO A C 1
ATOM 935 O O . PRO A 1 120 ? -3.257 5.538 0.120 1.00 89.31 120 PRO A O 1
ATOM 938 N N . LYS A 1 121 ? -1.625 6.288 1.481 1.00 90.12 121 LYS A N 1
ATOM 939 C CA . LYS A 1 121 ? -1.181 7.326 0.553 1.00 90.12 121 LYS A CA 1
ATOM 940 C C . LYS A 1 121 ? -0.654 6.666 -0.718 1.00 90.12 121 LYS A C 1
ATOM 942 O O . LYS A 1 121 ? -0.052 5.592 -0.664 1.00 90.12 121 LYS A O 1
ATOM 947 N N . ALA A 1 122 ? -0.882 7.320 -1.853 1.00 88.00 122 ALA A N 1
ATOM 948 C CA . ALA A 1 122 ? -0.291 6.889 -3.109 1.00 88.00 122 ALA A CA 1
ATOM 949 C C . ALA A 1 122 ? 1.237 6.848 -2.974 1.00 88.00 122 ALA A C 1
ATOM 951 O O . ALA A 1 122 ? 1.825 7.637 -2.233 1.00 88.00 122 ALA A O 1
ATOM 952 N N . LYS A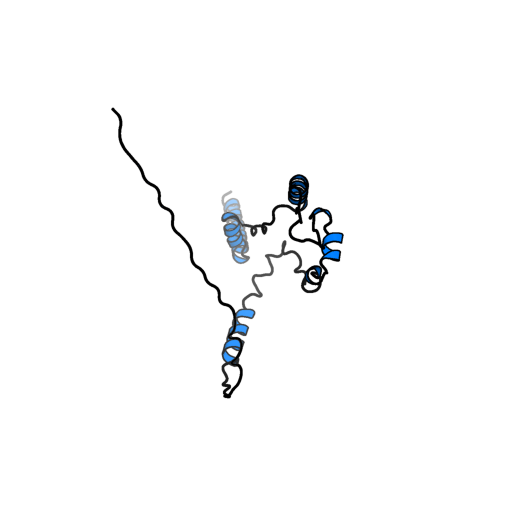 1 123 ? 1.877 5.916 -3.683 1.00 88.38 123 LYS A N 1
ATOM 953 C CA . LYS A 1 123 ? 3.334 5.805 -3.685 1.00 88.38 123 LYS A CA 1
ATOM 954 C C . LYS A 1 123 ? 3.930 7.077 -4.291 1.00 88.38 123 LYS A C 1
ATOM 956 O O . LYS A 1 123 ? 3.761 7.334 -5.480 1.00 88.38 123 LYS A O 1
ATOM 961 N N . GLU A 1 124 ? 4.629 7.850 -3.472 1.00 89.00 124 GLU A N 1
ATOM 962 C CA . GLU A 1 124 ? 5.388 9.011 -3.926 1.00 89.00 124 GLU A CA 1
ATOM 963 C C . GLU A 1 124 ? 6.678 8.519 -4.601 1.00 89.00 124 GLU A C 1
ATOM 965 O O . GLU A 1 124 ? 7.411 7.702 -4.040 1.00 89.00 124 GLU A O 1
ATOM 970 N N . MET A 1 125 ? 6.928 8.973 -5.830 1.00 89.06 125 MET A N 1
ATOM 971 C CA . MET A 1 125 ? 8.228 8.813 -6.486 1.00 89.06 125 MET A CA 1
ATOM 972 C C . MET A 1 125 ? 9.102 10.007 -6.117 1.00 89.06 125 MET A C 1
ATOM 974 O O . MET A 1 125 ? 8.606 11.129 -6.026 1.00 89.06 125 MET A O 1
ATOM 978 N N . SER A 1 126 ? 10.396 9.773 -5.912 1.00 92.62 126 SER A N 1
ATOM 979 C CA . SER A 1 126 ? 11.325 10.873 -5.627 1.00 92.62 126 SER A CA 1
ATOM 980 C C . SER A 1 126 ? 11.605 11.710 -6.882 1.00 92.62 126 SER A C 1
ATOM 982 O O . SER A 1 126 ? 11.611 11.183 -7.995 1.00 92.62 126 SER A O 1
ATOM 984 N N . ASP A 1 127 ? 11.905 13.001 -6.718 1.00 92.38 127 ASP A N 1
ATOM 985 C CA . ASP A 1 127 ? 12.218 13.891 -7.849 1.00 92.38 127 ASP A CA 1
ATOM 986 C C . ASP A 1 127 ? 13.403 13.379 -8.684 1.00 92.38 127 ASP A C 1
ATOM 988 O O . ASP A 1 127 ? 13.405 13.480 -9.911 1.00 92.38 127 ASP A O 1
ATOM 992 N N . LEU A 1 128 ? 14.396 12.764 -8.030 1.00 92.19 128 LEU A N 1
ATOM 993 C CA . LEU A 1 128 ? 15.543 12.147 -8.700 1.00 92.19 128 LEU A CA 1
ATOM 994 C C . LEU A 1 128 ? 15.155 10.894 -9.489 1.00 92.19 128 LEU A C 1
ATOM 996 O O . LEU A 1 128 ? 15.680 10.671 -10.576 1.00 92.19 128 LEU A O 1
ATOM 1000 N N . GLU A 1 129 ? 14.229 10.086 -8.973 1.00 89.44 129 GLU A N 1
ATOM 1001 C CA . GLU A 1 129 ? 13.688 8.931 -9.696 1.00 89.44 129 GLU A CA 1
ATOM 1002 C C . GLU A 1 129 ? 12.926 9.389 -10.946 1.00 89.44 129 GLU A C 1
ATOM 1004 O O . GLU A 1 129 ? 13.133 8.846 -12.034 1.00 89.44 129 GLU A O 1
ATOM 1009 N N . LEU A 1 130 ? 12.121 10.449 -10.823 1.00 89.88 130 LEU A N 1
ATOM 1010 C CA . LEU A 1 130 ? 11.408 11.040 -11.954 1.00 89.88 130 LEU A CA 1
ATOM 1011 C C . LEU A 1 130 ? 12.365 11.656 -12.985 1.00 89.88 130 LEU A C 1
ATOM 1013 O O . LEU A 1 130 ? 12.116 11.574 -14.190 1.00 89.88 130 LEU A O 1
ATOM 1017 N N . PHE A 1 131 ? 13.463 12.255 -12.525 1.00 90.38 131 PHE A N 1
ATOM 1018 C CA . PHE A 1 131 ? 14.523 12.796 -13.371 1.00 90.38 131 PHE A CA 1
ATOM 1019 C C . PHE A 1 131 ? 15.259 11.689 -14.130 1.00 90.38 131 PHE A C 1
ATOM 1021 O O . PHE A 1 131 ? 15.340 11.735 -15.355 1.00 90.38 131 PHE A O 1
ATOM 1028 N N . LEU A 1 132 ? 15.731 10.650 -13.437 1.00 89.19 132 LEU A N 1
ATOM 1029 C CA . LEU A 1 132 ? 16.446 9.531 -14.059 1.00 89.19 132 LEU A CA 1
ATOM 1030 C C . LEU A 1 132 ? 15.581 8.809 -15.095 1.00 89.19 132 LEU A C 1
ATOM 1032 O O . LEU A 1 132 ? 16.074 8.458 -16.167 1.00 89.19 132 LEU A O 1
ATOM 1036 N N . ARG A 1 133 ? 14.275 8.675 -14.839 1.00 88.00 133 ARG A N 1
ATOM 1037 C CA . ARG A 1 133 ? 13.330 8.085 -15.796 1.00 88.00 133 ARG A CA 1
ATOM 1038 C C . ARG A 1 133 ? 13.302 8.815 -17.148 1.00 88.00 133 ARG A C 1
ATOM 1040 O O . ARG A 1 133 ? 13.013 8.186 -18.160 1.00 88.00 133 ARG A O 1
ATOM 1047 N N . GLN A 1 134 ? 13.650 10.103 -17.198 1.00 88.69 134 GLN A N 1
ATOM 1048 C CA . GLN A 1 134 ? 13.712 10.878 -18.446 1.00 88.69 134 GLN A CA 1
ATOM 1049 C C . GLN A 1 134 ? 14.955 10.553 -19.294 1.00 88.69 134 GLN A C 1
ATOM 1051 O O . GLN A 1 134 ? 14.886 10.618 -20.522 1.00 88.69 134 GLN A O 1
ATOM 1056 N N . PHE A 1 135 ? 16.068 10.151 -18.673 1.00 85.75 135 PHE A N 1
ATOM 1057 C CA . PHE A 1 135 ? 17.302 9.766 -19.380 1.00 85.75 135 PHE A CA 1
ATOM 1058 C C . PHE A 1 135 ? 17.305 8.306 -19.834 1.00 85.75 135 PHE A C 1
ATOM 1060 O O . PHE A 1 135 ? 18.116 7.922 -20.670 1.00 85.75 135 PHE A O 1
ATOM 1067 N N . LEU A 1 136 ? 16.373 7.493 -19.333 1.00 81.75 136 LEU A N 1
ATOM 1068 C CA . LEU A 1 136 ? 16.201 6.099 -19.753 1.00 81.75 136 LEU A CA 1
ATOM 1069 C C . LEU A 1 136 ? 15.354 5.949 -21.031 1.00 81.75 136 LEU A C 1
ATOM 1071 O O . LEU A 1 136 ? 15.012 4.837 -21.426 1.00 81.75 136 LEU A O 1
ATOM 1075 N N . ASN A 1 137 ? 15.035 7.051 -21.714 1.00 85.75 137 ASN A N 1
ATOM 1076 C CA . ASN A 1 137 ? 14.419 6.998 -23.036 1.00 85.75 137 ASN A CA 1
ATOM 1077 C C . ASN A 1 137 ? 15.361 6.321 -24.045 1.00 85.75 137 ASN A C 1
ATOM 1079 O O . ASN A 1 137 ? 16.559 6.594 -24.059 1.00 85.75 137 ASN A O 1
ATOM 1083 N N . LEU A 1 138 ? 14.811 5.499 -24.945 1.00 85.62 138 LEU A N 1
ATOM 1084 C CA . LEU A 1 138 ? 15.584 4.698 -25.908 1.00 85.62 138 LEU A CA 1
ATOM 1085 C C . LEU A 1 138 ? 16.628 5.519 -26.691 1.00 85.62 138 LEU A C 1
ATOM 1087 O O . LEU A 1 138 ? 17.753 5.069 -26.890 1.00 85.62 138 LEU A O 1
ATOM 1091 N N . LEU A 1 139 ? 16.270 6.741 -27.097 1.00 87.31 139 LEU A N 1
ATOM 1092 C CA . LEU A 1 139 ? 17.179 7.652 -27.799 1.00 87.31 139 LEU A CA 1
ATOM 1093 C C . LEU A 1 139 ? 18.326 8.144 -26.909 1.00 87.31 139 LEU A C 1
ATOM 1095 O O . LEU A 1 139 ? 19.462 8.206 -27.364 1.00 87.31 139 LEU A O 1
ATOM 1099 N N . TRP A 1 140 ? 18.051 8.460 -25.642 1.00 91.44 140 TRP A N 1
ATOM 1100 C CA . TRP A 1 140 ? 19.080 8.872 -24.685 1.00 91.44 140 TRP A CA 1
ATOM 1101 C C . TRP A 1 140 ? 20.041 7.730 -24.363 1.00 91.44 140 TRP A C 1
ATOM 1103 O O . TRP A 1 140 ? 21.249 7.944 -24.328 1.00 91.44 140 TRP A O 1
ATOM 1113 N N . VAL A 1 141 ? 19.530 6.505 -24.217 1.00 92.06 141 VAL A N 1
ATOM 1114 C CA . VAL A 1 141 ? 20.370 5.313 -24.034 1.00 92.06 141 VAL A CA 1
ATOM 1115 C C . VAL A 1 141 ? 21.284 5.104 -25.244 1.00 92.06 141 VAL A C 1
ATOM 1117 O O . VAL A 1 141 ? 22.478 4.870 -25.072 1.00 92.06 141 VAL A O 1
ATOM 1120 N N . LEU A 1 142 ? 20.760 5.250 -26.466 1.00 93.75 142 LEU A N 1
ATOM 1121 C CA . LEU A 1 142 ? 21.565 5.143 -27.685 1.00 93.75 142 LEU A CA 1
ATOM 1122 C C . LEU A 1 142 ? 22.676 6.207 -27.738 1.00 93.75 142 LEU A C 1
ATOM 1124 O O . LEU A 1 142 ? 23.811 5.889 -28.094 1.00 93.75 142 LEU A O 1
ATOM 1128 N N . LEU A 1 143 ? 22.362 7.448 -27.354 1.00 93.19 143 LEU A N 1
ATOM 1129 C CA . LEU A 1 143 ? 23.332 8.545 -27.301 1.00 93.19 143 LEU A CA 1
ATOM 1130 C C . LEU A 1 143 ? 24.433 8.288 -26.268 1.00 93.19 143 LEU A C 1
ATOM 1132 O O . LEU A 1 143 ? 25.601 8.476 -26.588 1.00 93.19 143 LEU A O 1
ATOM 1136 N N . LEU A 1 144 ? 24.088 7.800 -25.073 1.00 94.19 144 LEU A N 1
ATOM 1137 C CA . LEU A 1 144 ? 25.075 7.456 -24.043 1.00 94.19 144 LEU A CA 1
ATOM 1138 C C . LEU A 1 144 ? 26.012 6.327 -24.488 1.00 94.19 144 LEU A C 1
ATOM 1140 O O . LEU A 1 144 ? 27.200 6.353 -24.174 1.00 94.19 144 LEU A O 1
ATOM 1144 N N . VAL A 1 145 ? 25.508 5.348 -25.246 1.00 95.50 145 VAL A N 1
ATOM 1145 C CA . VAL A 1 145 ? 26.348 4.284 -25.817 1.00 95.50 145 VAL A CA 1
ATOM 1146 C C . VAL A 1 145 ? 27.313 4.849 -26.861 1.00 95.50 145 VAL A C 1
ATOM 1148 O O . VAL A 1 145 ? 28.501 4.531 -26.825 1.00 95.50 145 VAL A O 1
ATOM 1151 N N . ALA A 1 146 ? 26.831 5.696 -27.773 1.00 96.12 146 ALA A N 1
ATOM 1152 C CA . ALA A 1 146 ? 27.671 6.319 -28.796 1.00 96.12 146 ALA A CA 1
ATOM 1153 C C . ALA A 1 146 ? 28.743 7.241 -28.189 1.00 96.12 146 ALA A C 1
ATOM 1155 O O . ALA A 1 146 ? 29.904 7.200 -28.606 1.00 96.12 146 ALA A O 1
ATOM 1156 N N . ASP A 1 147 ? 28.367 8.029 -27.182 1.00 96.12 147 ASP A N 1
ATOM 1157 C CA . ASP A 1 147 ? 29.283 8.884 -26.427 1.00 96.12 147 ASP A CA 1
ATOM 1158 C C . ASP A 1 147 ? 30.340 8.045 -25.695 1.00 96.12 147 ASP A C 1
ATOM 1160 O O . ASP A 1 147 ? 31.537 8.285 -25.841 1.00 96.12 147 ASP A O 1
ATOM 1164 N N . GLY A 1 148 ? 29.923 6.965 -25.025 1.00 96.31 148 GLY A N 1
ATOM 1165 C CA . GLY A 1 148 ? 30.837 6.021 -24.381 1.00 96.31 148 GLY A CA 1
ATOM 1166 C C . GLY A 1 148 ? 31.844 5.396 -25.353 1.00 96.31 148 GLY A C 1
ATOM 1167 O O . GLY A 1 148 ? 33.039 5.364 -25.060 1.00 96.31 148 GLY A O 1
ATOM 1168 N N . LEU A 1 149 ? 31.398 4.949 -26.534 1.00 95.56 149 LEU A N 1
ATOM 1169 C CA . LEU A 1 149 ? 32.290 4.431 -27.583 1.00 95.56 149 LEU A CA 1
ATOM 1170 C C . LEU A 1 149 ? 33.277 5.498 -28.074 1.00 95.56 149 LEU A C 1
ATOM 1172 O O . LEU A 1 149 ? 34.457 5.200 -28.262 1.00 95.56 149 LEU A O 1
ATOM 1176 N N . SER A 1 150 ? 32.807 6.732 -28.253 1.00 95.50 150 SER A N 1
ATOM 1177 C CA . SER A 1 150 ? 33.633 7.855 -28.712 1.00 95.50 150 SER A CA 1
ATOM 1178 C C . SER A 1 150 ? 34.702 8.217 -27.682 1.00 95.50 150 SER A C 1
ATOM 1180 O O . SER A 1 150 ? 35.870 8.401 -28.029 1.00 95.50 150 SER A O 1
ATOM 1182 N N . PHE A 1 151 ? 34.330 8.243 -26.402 1.00 96.25 151 PHE A N 1
ATOM 1183 C CA . PHE A 1 151 ? 35.246 8.519 -25.302 1.00 96.25 151 PHE A CA 1
ATOM 1184 C C . PHE A 1 151 ? 36.309 7.425 -25.146 1.00 96.25 151 PHE A C 1
ATOM 1186 O O . PHE A 1 151 ? 37.493 7.726 -24.989 1.00 96.25 151 PHE A O 1
ATOM 1193 N N . ILE A 1 152 ? 35.913 6.152 -25.250 1.00 96.06 152 ILE A N 1
ATOM 1194 C CA . ILE A 1 152 ? 36.851 5.019 -25.233 1.00 96.06 152 ILE A CA 1
ATOM 1195 C C . ILE A 1 152 ? 37.820 5.099 -26.420 1.00 96.06 152 ILE A C 1
ATOM 1197 O O . ILE A 1 152 ? 39.022 4.908 -26.232 1.00 96.06 152 ILE A O 1
ATOM 1201 N N . GLY A 1 153 ? 37.320 5.413 -27.619 1.00 95.19 153 GLY A N 1
ATOM 1202 C CA . GLY A 1 153 ? 38.152 5.600 -28.809 1.00 95.19 153 GLY A CA 1
ATOM 1203 C C . GLY A 1 153 ? 39.205 6.689 -28.610 1.00 95.19 153 GLY A C 1
ATOM 1204 O O . GLY A 1 153 ? 40.387 6.448 -28.837 1.00 95.19 153 GLY A O 1
ATOM 1205 N N . TYR A 1 154 ? 38.798 7.846 -28.085 1.00 95.81 154 TYR A N 1
ATOM 1206 C CA . TYR A 1 154 ? 39.714 8.942 -27.768 1.00 95.81 154 TYR A CA 1
ATOM 1207 C C . TYR A 1 154 ? 40.796 8.539 -26.753 1.00 95.81 154 TYR A C 1
ATOM 1209 O O . TYR A 1 154 ? 41.978 8.829 -26.947 1.00 95.81 154 TYR A O 1
ATOM 1217 N N . LEU A 1 155 ? 40.414 7.834 -25.682 1.00 94.81 155 LEU A N 1
ATOM 1218 C CA . LEU A 1 155 ? 41.369 7.358 -24.677 1.00 94.81 155 LEU A CA 1
ATOM 1219 C C . LEU A 1 155 ? 42.368 6.338 -25.237 1.00 94.81 155 LEU A C 1
ATOM 1221 O O . LEU A 1 155 ? 43.500 6.288 -24.756 1.00 94.81 155 LEU A O 1
ATOM 1225 N N . SER A 1 156 ? 41.958 5.520 -26.209 1.00 93.62 156 SER A N 1
ATOM 1226 C CA . SER A 1 156 ? 42.839 4.544 -26.855 1.00 93.62 156 SER A CA 1
ATOM 1227 C C . SER A 1 156 ? 43.813 5.190 -27.837 1.00 93.62 156 SER A C 1
ATOM 1229 O O . SER A 1 156 ? 44.914 4.680 -27.985 1.00 93.62 156 SER A O 1
ATOM 1231 N N . ASP A 1 157 ? 43.407 6.267 -28.508 1.00 91.06 157 ASP A N 1
ATOM 1232 C CA . ASP A 1 157 ? 44.235 6.994 -29.481 1.00 91.06 157 ASP A CA 1
ATOM 1233 C C . ASP A 1 157 ? 45.236 7.944 -28.799 1.00 91.06 157 ASP A C 1
ATOM 1235 O O . ASP A 1 157 ? 46.322 8.212 -29.299 1.00 91.06 157 ASP A O 1
ATOM 1239 N N . THR A 1 158 ? 44.896 8.422 -27.598 1.00 88.31 158 THR A N 1
ATOM 1240 C CA . THR A 1 158 ? 45.753 9.309 -26.789 1.00 88.31 158 THR A CA 1
ATOM 1241 C C . THR A 1 158 ? 46.894 8.557 -26.067 1.00 88.31 158 THR A C 1
ATOM 1243 O O . THR A 1 158 ? 47.691 9.181 -25.363 1.00 88.31 158 THR A O 1
ATOM 1246 N N . ARG A 1 159 ? 46.983 7.226 -26.193 1.00 65.50 159 ARG A N 1
ATOM 1247 C CA . ARG A 1 159 ? 47.982 6.372 -25.527 1.00 65.50 159 ARG A CA 1
ATOM 1248 C C . ARG A 1 159 ? 49.027 5.848 -26.502 1.00 65.50 159 ARG A C 1
ATOM 1250 O O . ARG A 1 159 ? 50.215 5.878 -26.112 1.00 65.50 159 ARG A O 1
#

Secondary structure (DSSP, 8-state):
-------------------------------------HHHHHHHHHTTSSSTTSSTT--S-PPP---GGGT--GGGS-HHHHHHH-GGG---SS-GGG-----HHHHHHHHHHH--SSPPPP-PPPHHHHHHHHHTSHHHHHHHHHHHHHHHHHHHHT-

Radius of gyration: 35.31 Å; chains: 1; bounding box: 96×61×85 Å

InterPro domains:
  IPR004014 Cation-transporting P-type ATPase, N-terminal [PF00690] (90-149)
  IPR004014 Cation-transporting P-type ATPase, N-terminal [SM00831] (73-155)
  IPR023298 P-type ATPase, transmembrane domain superfamily [SSF81665] (98-154)
  IPR050510 Cation transport ATPase (P-type) [PTHR43294] (27-157)